Protein AF-A0AA39S1M6-F1 (afdb_monomer_lite)

Structure (mmCIF, N/CA/C/O backbone):
data_AF-A0AA39S1M6-F1
#
_entry.id   AF-A0AA39S1M6-F1
#
loop_
_atom_site.group_PDB
_atom_site.id
_atom_site.type_symbol
_atom_site.label_atom_id
_atom_site.label_alt_id
_atom_site.label_comp_id
_atom_site.label_asym_id
_atom_site.label_entity_id
_atom_site.label_seq_id
_atom_site.pdbx_PDB_ins_code
_atom_site.Cartn_x
_atom_site.Cartn_y
_atom_site.Cartn_z
_atom_site.occupancy
_atom_site.B_iso_or_equiv
_atom_site.auth_seq_id
_atom_site.auth_comp_id
_atom_site.auth_asym_id
_atom_site.auth_atom_id
_atom_site.pdbx_PDB_model_num
ATOM 1 N N . MET A 1 1 ? 48.700 29.232 -59.003 1.00 66.81 1 MET A N 1
ATOM 2 C CA . MET A 1 1 ? 47.257 28.974 -59.215 1.00 66.81 1 MET A CA 1
ATOM 3 C C . MET A 1 1 ? 46.882 27.513 -58.934 1.00 66.81 1 MET A C 1
ATOM 5 O O . MET A 1 1 ? 46.105 27.289 -58.020 1.00 66.81 1 MET A O 1
ATOM 9 N N . ALA A 1 2 ? 47.456 26.515 -59.624 1.00 78.31 2 ALA A N 1
ATOM 10 C CA . ALA A 1 2 ? 47.054 25.101 -59.485 1.00 78.31 2 ALA A CA 1
ATOM 11 C C . ALA A 1 2 ? 47.280 24.481 -58.086 1.00 78.31 2 ALA A C 1
ATOM 13 O O . ALA A 1 2 ? 46.417 23.774 -57.578 1.00 78.31 2 ALA A O 1
ATOM 14 N N . TYR A 1 3 ? 48.399 24.796 -57.423 1.00 82.19 3 TYR A N 1
ATOM 15 C CA . TYR A 1 3 ? 48.698 24.289 -56.073 1.00 82.19 3 TYR A CA 1
ATOM 16 C C . TYR A 1 3 ? 47.667 24.734 -55.021 1.00 82.19 3 TYR A C 1
ATOM 18 O O . TYR A 1 3 ? 47.280 23.959 -54.152 1.00 82.19 3 TYR A O 1
ATOM 26 N N . PHE A 1 4 ? 47.169 25.968 -55.141 1.00 84.94 4 PHE A N 1
ATOM 27 C CA . PHE A 1 4 ? 46.154 26.512 -54.239 1.00 84.94 4 PHE A CA 1
ATOM 28 C C . PHE A 1 4 ? 44.813 25.775 -54.383 1.00 84.94 4 PHE A C 1
ATOM 30 O O . PHE A 1 4 ? 44.184 25.445 -53.384 1.00 84.94 4 PHE A O 1
ATOM 37 N N . ALA A 1 5 ? 44.418 25.439 -55.616 1.00 87.31 5 ALA A N 1
ATOM 38 C CA . ALA A 1 5 ? 43.206 24.665 -55.879 1.00 87.31 5 ALA A CA 1
ATOM 39 C C . ALA A 1 5 ? 43.299 23.226 -55.336 1.00 87.31 5 ALA A C 1
ATOM 41 O O . ALA A 1 5 ? 42.337 22.731 -54.752 1.00 87.31 5 ALA A O 1
ATOM 42 N N . HIS A 1 6 ? 44.462 22.574 -55.456 1.00 86.75 6 HIS A N 1
ATOM 43 C CA . HIS A 1 6 ? 44.683 21.240 -54.882 1.00 86.75 6 HIS A CA 1
ATOM 44 C C . HIS A 1 6 ? 44.653 21.243 -53.350 1.00 86.75 6 HIS A C 1
ATOM 46 O O . HIS A 1 6 ? 44.042 20.356 -52.754 1.00 86.75 6 HIS A O 1
ATOM 52 N N . LEU A 1 7 ? 45.258 22.250 -52.712 1.00 87.38 7 LEU A N 1
ATOM 53 C CA . LEU A 1 7 ? 45.235 22.399 -51.256 1.00 87.38 7 LEU A CA 1
ATOM 54 C C . LEU A 1 7 ? 43.804 22.606 -50.735 1.00 87.38 7 LEU A C 1
ATOM 56 O O . LEU A 1 7 ? 43.399 21.977 -49.758 1.00 87.38 7 LEU A O 1
ATOM 60 N N . LEU A 1 8 ? 43.026 23.447 -51.421 1.00 88.88 8 LEU A N 1
ATOM 61 C CA . LEU A 1 8 ? 41.631 23.721 -51.078 1.00 88.88 8 LEU A CA 1
ATOM 62 C C . LEU A 1 8 ? 40.757 22.475 -51.292 1.00 88.88 8 LEU A C 1
ATOM 64 O O . LEU A 1 8 ? 39.950 22.134 -50.430 1.00 88.88 8 LEU A O 1
ATOM 68 N N . SER A 1 9 ? 40.985 21.730 -52.378 1.00 90.38 9 SER A N 1
ATOM 69 C CA . SER A 1 9 ? 40.313 20.450 -52.632 1.00 90.38 9 SER A CA 1
ATOM 70 C C . SER A 1 9 ? 40.615 19.406 -51.554 1.00 90.38 9 SER A C 1
ATOM 72 O O . SER A 1 9 ? 39.712 18.680 -51.143 1.00 90.38 9 SER A O 1
ATOM 74 N N . PHE A 1 10 ? 41.861 19.324 -51.082 1.00 89.69 10 PHE A N 1
ATOM 75 C CA . PHE A 1 10 ? 42.243 18.391 -50.022 1.00 89.69 10 PHE A CA 1
ATOM 76 C C . PHE A 1 10 ? 41.593 18.761 -48.679 1.00 89.69 10 PHE A C 1
ATOM 78 O O . PHE A 1 10 ? 41.083 17.889 -47.980 1.00 89.69 10 PHE A O 1
ATOM 85 N N . LEU A 1 11 ? 41.535 20.055 -48.347 1.00 90.50 11 LEU A N 1
ATOM 86 C CA . LEU A 1 11 ? 40.890 20.553 -47.126 1.00 90.50 11 LEU A CA 1
ATOM 87 C C . LEU A 1 11 ? 39.373 20.278 -47.102 1.00 90.50 11 LEU A C 1
ATOM 89 O O . LEU A 1 11 ? 38.810 19.914 -46.069 1.00 90.50 11 LEU A O 1
ATOM 93 N N . VAL A 1 12 ? 38.698 20.413 -48.245 1.00 92.75 12 VAL A N 1
ATOM 94 C CA . VAL A 1 12 ? 37.262 20.103 -48.358 1.00 92.75 12 VAL A CA 1
ATOM 95 C C . VAL A 1 12 ? 37.014 18.595 -48.228 1.00 92.75 12 VAL A C 1
ATOM 97 O O . VAL A 1 12 ? 36.063 18.1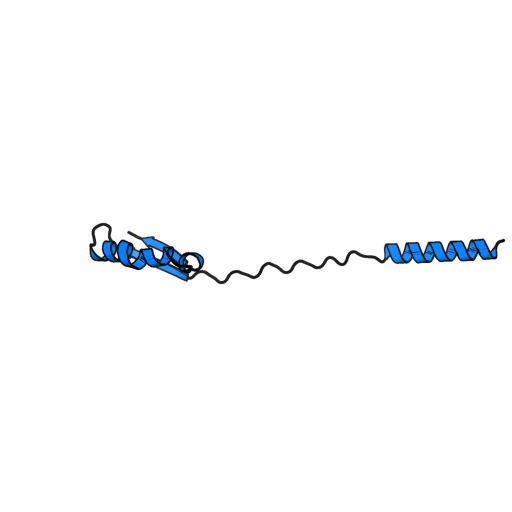68 -47.571 1.00 92.75 12 VAL A O 1
ATOM 100 N N . LEU A 1 13 ? 37.894 17.763 -48.789 1.00 90.62 13 LEU A N 1
ATOM 101 C CA . LEU A 1 13 ? 37.754 16.309 -48.710 1.00 90.62 13 LEU A CA 1
ATOM 102 C C . LEU A 1 13 ? 37.928 15.785 -47.276 1.00 90.62 13 LEU A C 1
ATOM 104 O O . LEU A 1 13 ? 37.191 14.902 -46.847 1.00 90.62 13 LEU A O 1
ATOM 108 N N . THR A 1 14 ? 38.865 16.336 -46.504 1.00 88.19 14 THR A N 1
ATOM 109 C CA . THR A 1 14 ? 39.095 15.880 -45.123 1.00 88.19 14 THR A CA 1
ATOM 110 C C . THR A 1 14 ? 37.978 16.302 -44.173 1.00 88.19 14 THR A C 1
ATOM 112 O O . THR A 1 14 ? 37.565 15.512 -43.326 1.00 88.19 14 THR A O 1
ATOM 115 N N . THR A 1 15 ? 37.439 17.513 -44.332 1.00 86.88 15 THR A N 1
ATOM 116 C CA . THR A 1 15 ? 36.326 18.004 -43.501 1.00 86.88 15 THR A CA 1
ATOM 117 C C . THR A 1 15 ? 35.027 17.241 -43.762 1.00 86.88 15 THR A C 1
ATOM 119 O O . THR A 1 15 ? 34.341 16.869 -42.812 1.00 86.88 15 THR A O 1
ATOM 122 N N . THR A 1 16 ? 34.721 16.931 -45.025 1.00 86.81 16 THR A N 1
ATOM 123 C CA . THR A 1 16 ? 33.549 16.112 -45.390 1.00 86.81 16 THR A CA 1
ATOM 124 C C . THR A 1 16 ? 33.667 14.676 -44.882 1.00 86.81 16 THR A C 1
ATOM 126 O O . THR A 1 16 ? 32.687 14.124 -44.382 1.00 86.81 16 THR A O 1
ATOM 129 N N . LEU A 1 17 ? 34.871 14.094 -44.920 1.00 83.69 17 LEU A N 1
ATOM 130 C CA . LEU A 1 17 ? 35.124 12.756 -44.389 1.00 83.69 17 LEU A CA 1
ATOM 131 C C . LEU A 1 17 ? 34.938 12.704 -42.864 1.00 83.69 17 LEU A C 1
ATOM 133 O O . LEU A 1 17 ? 34.253 11.817 -42.363 1.00 83.69 17 LEU A O 1
ATOM 137 N N . MET A 1 18 ? 35.468 13.682 -42.123 1.00 81.56 18 MET A N 1
ATOM 138 C CA . MET A 1 18 ? 35.274 13.775 -40.666 1.00 81.56 18 MET A CA 1
ATOM 139 C C . MET A 1 18 ? 33.796 13.928 -40.282 1.00 81.56 18 MET A C 1
ATOM 141 O O . MET A 1 18 ? 33.354 13.345 -39.294 1.00 81.56 18 MET A O 1
ATOM 145 N N . PHE A 1 19 ? 33.021 14.668 -41.0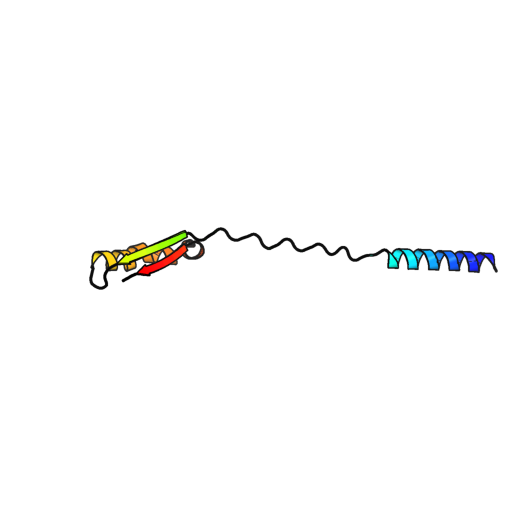80 1.00 78.94 19 PHE A N 1
ATOM 146 C CA . PHE A 1 19 ? 31.579 14.818 -40.874 1.00 78.94 19 PHE A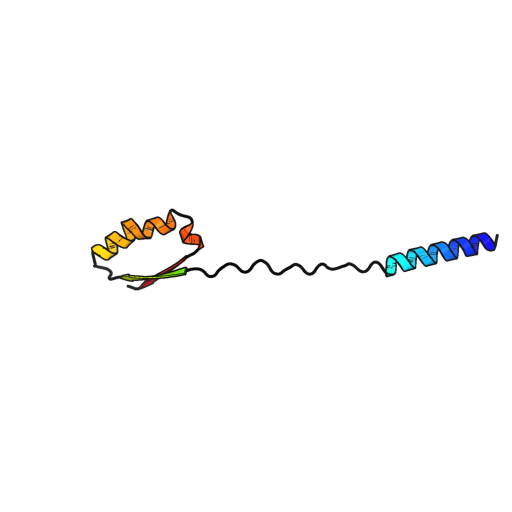 CA 1
ATOM 147 C C . PHE A 1 19 ? 30.816 13.512 -41.132 1.00 78.94 19 PHE A C 1
ATOM 149 O O . PHE A 1 19 ? 29.849 13.217 -40.437 1.00 78.94 19 PHE A O 1
ATOM 156 N N . PHE A 1 20 ? 31.272 12.704 -42.093 1.00 77.31 20 PHE A N 1
ATOM 157 C CA . PHE A 1 20 ? 30.680 11.400 -42.400 1.00 77.31 20 PHE A CA 1
ATOM 158 C C . PHE A 1 20 ? 30.978 10.342 -41.324 1.00 77.31 20 PHE A C 1
ATOM 160 O O . PHE A 1 20 ? 30.153 9.470 -41.069 1.00 77.31 20 PHE A O 1
ATOM 167 N N . PHE A 1 21 ? 32.136 10.434 -40.659 1.00 71.81 21 PHE A N 1
ATOM 168 C CA . PHE A 1 21 ? 32.515 9.546 -39.551 1.00 71.81 21 PHE A CA 1
ATOM 169 C C . PHE A 1 21 ? 31.962 9.972 -38.181 1.00 71.81 21 PHE A C 1
ATOM 171 O O . PHE A 1 21 ? 32.096 9.212 -37.219 1.00 71.81 21 PHE A O 1
ATOM 178 N N . MET A 1 22 ? 31.306 11.134 -38.073 1.00 74.31 22 MET A N 1
ATOM 179 C CA . MET A 1 22 ? 30.532 11.520 -36.888 1.00 74.31 22 MET A CA 1
ATOM 180 C C . MET A 1 22 ? 29.238 10.703 -36.820 1.00 74.31 22 MET A C 1
ATOM 182 O O . MET A 1 22 ? 28.140 11.174 -37.107 1.00 74.31 22 MET A O 1
ATOM 186 N N . SER A 1 23 ? 29.383 9.434 -36.451 1.00 74.62 23 SER A N 1
ATOM 187 C CA . SER A 1 23 ? 28.252 8.582 -36.117 1.00 74.62 23 SER A CA 1
ATOM 188 C C . SER A 1 23 ? 27.651 9.072 -34.794 1.00 74.62 23 SER A C 1
ATOM 190 O O . SER A 1 23 ? 28.405 9.263 -33.832 1.00 74.62 23 SER A O 1
ATOM 192 N N . PRO A 1 24 ? 26.329 9.295 -34.691 1.00 72.00 24 PRO A N 1
ATOM 193 C CA . PRO A 1 24 ? 25.708 9.572 -33.408 1.00 72.00 24 PRO A CA 1
ATOM 194 C C . PRO A 1 24 ? 25.895 8.345 -32.514 1.00 72.00 24 PRO A C 1
ATOM 196 O O . PRO A 1 24 ? 25.293 7.292 -32.728 1.00 72.00 24 PRO A O 1
ATOM 199 N N . SER A 1 25 ? 26.757 8.469 -31.506 1.00 72.56 25 SER A N 1
ATOM 200 C CA . SER A 1 25 ? 26.851 7.501 -30.419 1.00 72.56 25 SER A CA 1
ATOM 201 C C . SER A 1 25 ? 25.528 7.523 -29.658 1.00 72.56 25 SER A C 1
ATOM 203 O O . SER A 1 25 ? 25.341 8.314 -28.736 1.00 72.56 25 SER A O 1
ATOM 205 N N . HIS A 1 26 ? 24.579 6.685 -30.071 1.00 67.38 26 HIS A N 1
ATOM 206 C CA . HIS A 1 26 ? 23.359 6.453 -29.317 1.00 67.38 26 HIS A CA 1
ATOM 207 C C . HIS A 1 26 ? 23.746 5.723 -28.030 1.00 67.38 26 HIS A C 1
ATOM 209 O O . HIS A 1 26 ? 23.971 4.513 -28.025 1.00 67.38 26 HIS A O 1
ATOM 215 N N . SER A 1 27 ? 23.859 6.467 -26.931 1.00 73.31 27 SER A N 1
ATOM 216 C CA . SER A 1 27 ? 23.843 5.877 -25.602 1.00 73.31 27 SER A CA 1
ATOM 217 C C . SER A 1 27 ? 22.502 5.171 -25.445 1.00 73.31 27 SER A C 1
ATOM 219 O O . SER A 1 27 ? 21.450 5.807 -25.415 1.00 73.31 27 SER A O 1
ATOM 221 N N . ILE A 1 28 ? 22.531 3.838 -25.409 1.00 77.00 28 ILE A N 1
ATOM 222 C CA . ILE A 1 28 ? 21.352 3.042 -25.080 1.00 77.00 28 ILE A CA 1
ATOM 223 C C . ILE A 1 28 ? 20.928 3.489 -23.676 1.00 77.00 28 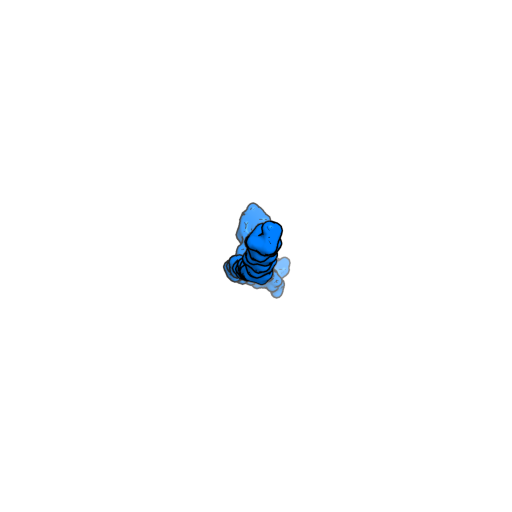ILE A C 1
ATOM 225 O O . ILE A 1 28 ? 21.732 3.350 -22.748 1.00 77.00 28 ILE A O 1
ATOM 229 N N . PRO A 1 29 ? 19.723 4.062 -23.496 1.00 77.00 29 PRO A N 1
ATOM 230 C CA . PRO A 1 29 ? 19.242 4.394 -22.167 1.00 77.00 29 PRO A CA 1
ATOM 231 C C . PRO A 1 29 ? 19.233 3.109 -21.346 1.00 77.00 29 PRO A C 1
ATOM 233 O O . PRO A 1 29 ? 18.671 2.100 -21.781 1.00 77.00 29 PRO A O 1
ATOM 236 N N . SER A 1 30 ? 19.885 3.121 -20.185 1.00 79.00 30 SER A N 1
ATOM 237 C CA . SER A 1 30 ? 19.767 2.002 -19.259 1.00 79.00 30 SER A CA 1
ATOM 238 C C . SER A 1 30 ? 18.283 1.794 -18.941 1.00 79.00 30 SER A C 1
ATOM 240 O O . SER A 1 30 ? 17.545 2.777 -18.792 1.00 79.00 30 SER A O 1
ATOM 242 N N . PRO A 1 31 ? 17.810 0.537 -18.863 1.00 80.69 31 PRO A N 1
ATOM 243 C CA . PRO A 1 31 ? 16.449 0.288 -18.425 1.00 80.69 31 PRO A CA 1
ATOM 244 C C . PRO A 1 31 ? 16.254 0.950 -17.055 1.00 80.69 31 PRO A C 1
ATOM 246 O O . PRO A 1 31 ? 17.189 0.954 -16.242 1.00 80.69 31 PRO A O 1
ATOM 249 N N . PRO A 1 32 ? 15.075 1.541 -16.793 1.00 80.81 32 PRO A N 1
ATOM 250 C CA . PRO A 1 32 ? 14.802 2.133 -15.495 1.00 80.81 32 PRO A CA 1
ATOM 251 C C . PRO A 1 32 ? 15.060 1.088 -14.402 1.00 80.81 32 PRO A C 1
ATOM 253 O O . PRO A 1 32 ? 14.792 -0.099 -14.626 1.00 80.81 32 PRO A O 1
ATOM 256 N N . PRO A 1 33 ? 15.585 1.497 -13.233 1.00 82.31 33 PRO A N 1
ATOM 257 C CA . PRO A 1 33 ? 15.837 0.567 -12.144 1.00 82.31 33 PRO A CA 1
ATOM 258 C C . PRO A 1 33 ? 14.551 -0.201 -11.837 1.00 82.31 33 PRO A C 1
ATOM 260 O O . PRO A 1 33 ? 13.488 0.397 -11.638 1.00 82.31 33 PRO A O 1
ATOM 263 N N . ALA A 1 34 ? 14.643 -1.532 -11.848 1.00 84.94 34 ALA A N 1
ATOM 264 C CA . ALA A 1 34 ? 13.523 -2.388 -11.499 1.00 84.94 34 ALA A CA 1
ATOM 265 C C . ALA A 1 34 ? 13.072 -2.028 -10.080 1.00 84.94 34 ALA A C 1
ATOM 267 O O . ALA A 1 34 ? 13.878 -2.025 -9.147 1.00 84.94 34 ALA A O 1
ATOM 268 N N . LYS A 1 35 ? 11.791 -1.680 -9.920 1.00 86.06 35 LYS A N 1
ATOM 269 C CA . LYS A 1 35 ? 11.247 -1.425 -8.587 1.00 86.06 35 LYS A CA 1
ATOM 270 C C . LYS A 1 35 ? 11.312 -2.726 -7.783 1.00 86.06 35 LYS A C 1
ATOM 272 O O . LYS A 1 35 ? 10.986 -3.777 -8.341 1.00 86.06 35 LYS A O 1
ATOM 277 N N . PRO A 1 36 ? 11.707 -2.673 -6.501 1.00 90.31 36 PRO A N 1
ATOM 278 C CA . PRO A 1 36 ? 11.633 -3.845 -5.648 1.00 90.31 36 PRO A CA 1
ATOM 279 C C . PRO A 1 36 ? 10.186 -4.364 -5.599 1.00 90.31 36 PRO A C 1
ATOM 281 O O . PRO A 1 36 ? 9.243 -3.567 -5.706 1.00 90.31 36 PRO A O 1
ATOM 284 N N . PRO A 1 37 ? 9.994 -5.688 -5.469 1.00 94.25 37 PRO A N 1
ATOM 285 C CA . PRO A 1 37 ? 8.665 -6.257 -5.327 1.00 94.25 37 PRO A CA 1
ATOM 286 C C . PRO A 1 37 ? 7.995 -5.705 -4.067 1.00 94.25 37 PRO A C 1
ATOM 288 O O . PRO A 1 37 ? 8.636 -5.510 -3.035 1.00 94.25 37 PRO A O 1
ATOM 291 N N . LYS A 1 38 ? 6.691 -5.451 -4.170 1.00 96.38 38 LYS A N 1
ATOM 292 C CA . LYS A 1 38 ? 5.869 -5.058 -3.028 1.00 96.38 38 LYS A CA 1
ATOM 293 C C . LYS A 1 38 ? 5.607 -6.258 -2.121 1.00 96.38 38 LYS A C 1
ATOM 295 O O . LYS A 1 38 ? 5.586 -7.395 -2.586 1.00 96.38 38 LYS A O 1
ATOM 300 N N . VAL A 1 39 ? 5.378 -5.991 -0.842 1.00 96.75 39 VAL A N 1
ATOM 301 C CA . VAL A 1 39 ? 5.008 -7.007 0.148 1.00 96.75 39 VAL A CA 1
ATOM 302 C C . VAL A 1 39 ? 3.512 -7.284 0.051 1.00 96.75 39 VAL A C 1
ATOM 304 O O . VAL A 1 39 ? 2.703 -6.366 0.181 1.00 96.75 39 VAL A O 1
ATOM 307 N N . ASP A 1 40 ? 3.134 -8.542 -0.151 1.00 97.62 40 ASP A N 1
ATOM 308 C CA . ASP A 1 40 ? 1.729 -8.941 -0.146 1.00 97.62 40 ASP A CA 1
ATOM 309 C C . ASP A 1 40 ? 1.201 -9.014 1.294 1.00 97.62 40 ASP A C 1
ATOM 311 O O . ASP A 1 40 ? 1.716 -9.764 2.125 1.00 97.62 40 ASP A O 1
ATOM 315 N N . LEU A 1 41 ? 0.158 -8.235 1.589 1.00 97.38 41 LEU A N 1
ATOM 316 C CA . LEU A 1 41 ? -0.520 -8.213 2.883 1.00 97.38 41 LEU A CA 1
ATOM 317 C C . LEU A 1 41 ? -1.985 -8.595 2.670 1.00 97.38 41 LEU A C 1
ATOM 319 O O . LEU A 1 41 ? -2.770 -7.818 2.125 1.00 97.38 41 LEU A O 1
ATOM 323 N N . VAL A 1 42 ? -2.349 -9.814 3.067 1.00 98.12 42 VAL A N 1
ATOM 324 C CA . VAL A 1 42 ? -3.707 -10.346 2.900 1.00 98.12 42 VAL A CA 1
ATOM 325 C C . VAL A 1 42 ? -4.377 -10.458 4.261 1.00 98.12 42 VAL A C 1
ATOM 327 O O . VAL A 1 42 ? -3.909 -11.205 5.118 1.00 98.12 42 VAL A O 1
ATOM 330 N N . LEU A 1 43 ? -5.474 -9.730 4.449 1.00 97.38 43 LEU A N 1
ATOM 331 C CA . LEU A 1 43 ? -6.297 -9.810 5.650 1.00 97.38 43 LEU A CA 1
ATOM 332 C C . LEU A 1 43 ? -7.551 -10.628 5.351 1.00 97.38 43 LEU A C 1
ATOM 334 O O . LEU A 1 43 ? -8.402 -10.197 4.573 1.00 97.38 43 LEU A O 1
ATOM 338 N N . TYR A 1 44 ? -7.654 -11.781 6.002 1.00 97.81 44 TYR A N 1
ATOM 339 C CA . TYR A 1 44 ? -8.878 -12.570 6.066 1.00 97.81 44 TYR A CA 1
ATOM 340 C C . TYR A 1 44 ? -9.666 -12.115 7.287 1.00 97.81 44 TYR A C 1
ATOM 342 O O . TYR A 1 44 ? -9.129 -12.111 8.398 1.00 97.81 44 TYR A O 1
ATOM 350 N N . TYR A 1 45 ? -10.899 -11.677 7.079 1.00 97.62 45 TYR A N 1
ATOM 351 C CA . TYR A 1 45 ? -11.731 -11.113 8.133 1.00 97.62 45 TYR A CA 1
ATOM 352 C C . TYR A 1 45 ? -13.186 -11.504 7.928 1.00 97.62 45 TYR A C 1
ATOM 354 O O . TYR A 1 45 ? -13.573 -11.875 6.835 1.00 97.62 45 TYR A O 1
ATOM 362 N N . GLU A 1 46 ? -13.999 -11.371 8.969 1.00 97.62 46 GLU A N 1
ATOM 363 C CA . GLU A 1 46 ? -15.444 -11.574 8.873 1.00 97.62 46 GLU A CA 1
ATOM 364 C C . GLU A 1 46 ? -16.164 -10.234 9.036 1.00 97.62 46 GLU A C 1
ATOM 366 O O . GLU A 1 46 ? -15.782 -9.403 9.867 1.00 97.62 46 GLU A O 1
ATOM 371 N N . THR A 1 47 ? -17.251 -10.025 8.290 1.00 91.81 47 THR A N 1
ATOM 372 C CA . THR A 1 47 ? -17.971 -8.737 8.251 1.00 91.81 47 THR A CA 1
ATOM 373 C C . THR A 1 47 ? -18.554 -8.294 9.593 1.00 91.81 47 THR A C 1
ATOM 375 O O . THR A 1 47 ? -18.748 -7.100 9.801 1.00 91.81 47 THR A O 1
ATOM 378 N N . LEU A 1 48 ? -18.857 -9.231 10.494 1.00 93.75 48 LEU A N 1
ATOM 379 C CA . LEU A 1 48 ? -19.473 -8.958 11.799 1.00 93.75 48 LEU A CA 1
ATOM 380 C C . LEU A 1 48 ? -18.539 -9.257 12.981 1.00 93.75 48 LEU A C 1
ATOM 382 O O . LEU A 1 48 ? -18.994 -9.262 14.123 1.00 93.75 48 LEU A O 1
ATOM 386 N N . CYS A 1 49 ? -17.246 -9.489 12.733 1.00 96.88 49 CYS A N 1
ATOM 387 C CA . CYS A 1 49 ? -16.275 -9.711 13.800 1.00 96.88 49 CYS A CA 1
ATOM 388 C C . CYS A 1 49 ? -15.812 -8.366 14.399 1.00 96.88 49 CYS A C 1
ATOM 390 O O . CYS A 1 49 ? -15.161 -7.582 13.698 1.00 96.88 49 CYS A O 1
ATOM 392 N N . PRO A 1 50 ? -16.073 -8.090 15.695 1.00 97.19 50 PRO A N 1
ATOM 393 C CA . PRO A 1 50 ? -15.696 -6.819 16.314 1.00 97.19 50 PRO A CA 1
ATOM 394 C C . PRO A 1 50 ? -14.183 -6.572 16.320 1.00 97.19 50 PRO A C 1
ATOM 396 O O . PRO A 1 50 ? -13.746 -5.454 16.071 1.00 97.19 50 PRO A O 1
ATOM 399 N N . ALA A 1 51 ? -13.377 -7.614 16.549 1.00 97.88 51 ALA A N 1
ATOM 400 C CA . ALA A 1 51 ? -11.919 -7.499 16.558 1.00 97.88 51 ALA A CA 1
ATOM 401 C C . ALA A 1 51 ? -11.349 -7.216 15.159 1.00 97.88 51 ALA A C 1
ATOM 403 O O . ALA A 1 51 ? -10.397 -6.454 15.024 1.00 97.88 51 ALA A O 1
ATOM 404 N N . CYS A 1 52 ? -11.948 -7.782 14.105 1.00 97.56 52 CYS A N 1
ATOM 405 C CA . CYS A 1 52 ? -11.577 -7.460 12.729 1.00 97.56 52 CYS A CA 1
ATOM 406 C C . CYS A 1 52 ? -11.889 -6.001 12.394 1.00 97.56 52 CYS A C 1
ATOM 408 O O . CYS A 1 52 ? -11.061 -5.329 11.781 1.00 97.56 52 CYS A O 1
ATOM 410 N N . ALA A 1 53 ? -13.065 -5.516 12.804 1.00 97.06 53 ALA A N 1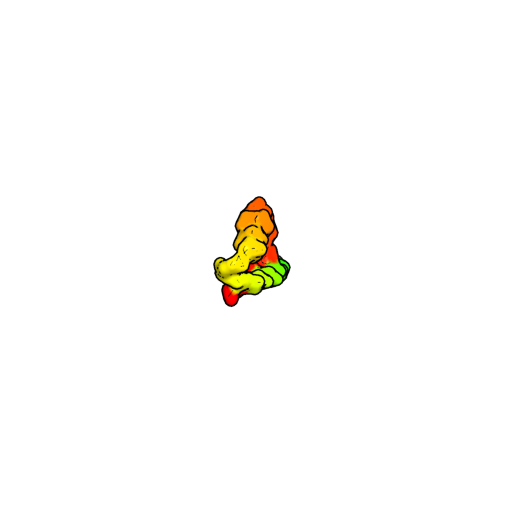
ATOM 411 C CA . ALA A 1 53 ? -13.438 -4.121 12.617 1.00 97.06 53 ALA A CA 1
ATOM 412 C C . ALA A 1 53 ? -12.445 -3.192 13.326 1.00 97.06 53 ALA A C 1
ATOM 414 O O . ALA A 1 53 ? -11.906 -2.298 12.678 1.00 97.06 53 ALA A O 1
ATOM 415 N N . ASP A 1 54 ? -12.138 -3.463 14.599 1.00 97.94 54 ASP A N 1
ATOM 416 C CA . ASP A 1 54 ? -11.172 -2.678 15.374 1.00 97.94 54 ASP A CA 1
ATOM 417 C C . ASP A 1 54 ? -9.775 -2.697 14.737 1.00 97.94 54 ASP A C 1
ATOM 419 O O . ASP A 1 54 ? -9.187 -1.645 14.498 1.00 97.94 54 ASP A O 1
ATOM 423 N N . PHE A 1 55 ? -9.278 -3.868 14.329 1.00 97.69 55 PHE A N 1
ATOM 424 C CA . PHE A 1 55 ? -7.999 -3.968 13.624 1.00 97.69 55 PHE A CA 1
ATOM 425 C C . PHE A 1 55 ? -7.981 -3.134 12.333 1.00 97.69 55 PHE A C 1
ATOM 427 O O . PHE A 1 55 ? -7.016 -2.412 12.080 1.00 97.69 55 PHE A O 1
ATOM 434 N N . ILE A 1 56 ? -9.041 -3.188 11.518 1.00 96.81 56 ILE A N 1
ATOM 435 C CA . ILE A 1 56 ? -9.124 -2.423 10.265 1.00 96.81 56 ILE A CA 1
ATOM 436 C C . ILE A 1 56 ? -9.131 -0.913 10.542 1.00 96.81 56 ILE A C 1
ATOM 438 O O . ILE A 1 56 ? -8.414 -0.160 9.876 1.00 96.81 56 ILE A O 1
ATOM 442 N N . THR A 1 57 ? -9.926 -0.461 11.514 1.00 96.19 57 THR A N 1
ATOM 443 C CA . THR A 1 57 ? -10.120 0.971 11.782 1.00 96.19 57 THR A CA 1
ATOM 444 C C . THR A 1 57 ? -9.007 1.597 12.607 1.00 96.19 57 THR A C 1
ATOM 446 O O . THR A 1 57 ? -8.778 2.798 12.482 1.00 96.19 57 THR A O 1
ATOM 449 N N . THR A 1 58 ? -8.324 0.810 13.434 1.00 96.75 58 THR A N 1
ATOM 450 C CA . THR A 1 58 ? -7.360 1.310 14.420 1.00 96.75 58 THR A CA 1
ATOM 451 C C . THR A 1 58 ? -5.922 1.023 14.000 1.00 96.75 58 THR A C 1
ATOM 453 O O . THR A 1 58 ? -5.063 1.896 14.138 1.00 96.75 58 THR A O 1
ATOM 456 N N . ASP A 1 59 ? -5.637 -0.157 13.443 1.00 96.00 59 ASP A N 1
ATOM 457 C CA . ASP A 1 59 ? -4.268 -0.584 13.132 1.00 96.00 59 ASP A CA 1
ATOM 458 C C . ASP A 1 59 ? -3.961 -0.569 11.638 1.00 96.00 59 ASP A C 1
ATOM 460 O O . ASP A 1 59 ? -2.993 0.072 11.221 1.00 96.00 59 ASP A O 1
ATOM 464 N N . LEU A 1 60 ? -4.799 -1.198 10.812 1.00 96.81 60 LEU A N 1
ATOM 465 C CA . LEU A 1 60 ? -4.583 -1.268 9.366 1.00 96.81 60 LEU A CA 1
ATOM 466 C C . LEU A 1 60 ? -4.590 0.125 8.723 1.00 96.81 60 LEU A C 1
ATOM 468 O O . LEU A 1 60 ? -3.813 0.385 7.803 1.00 96.81 60 LEU A O 1
ATOM 472 N N . VAL A 1 61 ? -5.408 1.049 9.240 1.00 96.31 61 VAL A N 1
ATOM 473 C CA . VAL A 1 61 ? -5.465 2.440 8.760 1.00 96.31 61 VAL A CA 1
ATOM 474 C C . VAL A 1 61 ? -4.101 3.144 8.813 1.00 96.31 61 VAL A C 1
ATOM 476 O O . VAL A 1 61 ? -3.803 3.973 7.951 1.00 96.31 61 VAL A O 1
ATOM 479 N N . LYS A 1 62 ? -3.232 2.782 9.768 1.00 95.94 62 LYS A N 1
ATOM 480 C CA . LYS A 1 62 ? -1.907 3.400 9.955 1.00 95.94 62 LYS A CA 1
ATOM 481 C C . LYS A 1 62 ? -0.979 3.148 8.759 1.00 95.94 62 LYS A C 1
ATOM 483 O O . LYS A 1 62 ? -0.111 3.971 8.469 1.00 95.94 62 LYS A O 1
ATOM 488 N N . ILE A 1 63 ? -1.200 2.067 8.002 1.00 96.00 63 ILE A N 1
ATOM 489 C CA . ILE A 1 63 ? -0.463 1.775 6.758 1.00 96.00 63 ILE A CA 1
ATOM 490 C C . ILE A 1 63 ? -0.679 2.882 5.718 1.00 96.00 63 ILE A C 1
ATOM 492 O O . ILE A 1 63 ? 0.241 3.231 4.984 1.00 96.00 63 ILE A O 1
ATOM 496 N N . PHE A 1 64 ? -1.875 3.469 5.670 1.00 94.75 64 PHE A N 1
ATOM 497 C CA . PHE A 1 64 ? -2.213 4.531 4.717 1.00 94.75 64 PHE A CA 1
ATOM 498 C C . PHE A 1 64 ? -1.784 5.927 5.171 1.00 94.75 64 PHE A C 1
ATOM 500 O O . PHE A 1 64 ? -1.779 6.853 4.365 1.00 94.75 64 PHE A O 1
ATOM 507 N N . GLN A 1 65 ? -1.432 6.075 6.447 1.00 94.50 65 GLN A N 1
ATOM 508 C CA . GLN A 1 65 ? -0.927 7.319 7.030 1.00 94.50 65 GLN A CA 1
ATOM 509 C C . GLN A 1 65 ? 0.600 7.442 6.915 1.00 94.50 65 GLN A C 1
ATOM 511 O O . GLN A 1 65 ? 1.163 8.484 7.239 1.00 94.50 65 GLN A O 1
ATOM 516 N N . THR A 1 66 ? 1.267 6.381 6.464 1.00 92.75 66 THR A N 1
ATOM 517 C CA . THR A 1 66 ? 2.719 6.295 6.288 1.00 92.75 66 THR A CA 1
ATOM 518 C C . THR A 1 66 ? 3.055 6.001 4.826 1.00 92.75 66 THR A C 1
ATOM 520 O O . THR A 1 66 ? 2.173 5.804 3.988 1.00 92.75 66 THR A O 1
ATOM 523 N N . ASP A 1 67 ? 4.343 5.951 4.506 1.00 93.62 67 ASP A N 1
ATOM 524 C CA . ASP A 1 67 ? 4.862 5.530 3.204 1.00 93.62 67 ASP A CA 1
ATOM 525 C C . ASP A 1 67 ? 4.733 4.015 2.958 1.00 93.62 67 ASP A C 1
ATOM 527 O O . ASP A 1 67 ? 5.002 3.546 1.847 1.00 93.62 67 ASP A O 1
ATOM 531 N N . LEU A 1 68 ? 4.252 3.244 3.944 1.00 95.00 68 LEU A N 1
ATOM 532 C CA . LEU A 1 68 ? 4.025 1.803 3.816 1.00 95.00 68 LEU A CA 1
ATOM 533 C C . LEU A 1 68 ? 3.034 1.462 2.695 1.00 95.00 68 LEU A C 1
ATOM 535 O O . LEU A 1 68 ? 3.197 0.444 2.022 1.00 95.00 68 LEU A O 1
ATOM 539 N N . ASN A 1 69 ? 2.058 2.332 2.416 1.00 94.31 69 ASN A N 1
ATOM 540 C CA . ASN A 1 69 ? 1.130 2.165 1.292 1.00 94.31 69 ASN A CA 1
ATOM 541 C C . ASN A 1 69 ? 1.830 2.075 -0.084 1.00 94.31 69 ASN A C 1
ATOM 543 O O . ASN A 1 69 ? 1.270 1.516 -1.032 1.00 94.31 69 ASN A O 1
ATOM 547 N N . THR A 1 70 ? 3.060 2.585 -0.210 1.00 95.06 70 THR A N 1
ATOM 548 C CA . THR A 1 70 ? 3.823 2.553 -1.462 1.00 95.06 70 THR A CA 1
ATOM 549 C C . THR A 1 70 ? 4.501 1.206 -1.699 1.00 95.06 70 THR A C 1
ATOM 551 O O . THR A 1 70 ? 4.742 0.847 -2.856 1.00 95.06 70 THR A O 1
ATOM 554 N N . ILE A 1 71 ? 4.745 0.437 -0.632 1.00 95.88 71 ILE A N 1
ATOM 555 C CA . ILE A 1 71 ? 5.519 -0.811 -0.662 1.00 95.88 71 ILE A CA 1
ATOM 556 C C . ILE A 1 71 ? 4.681 -2.069 -0.425 1.00 95.88 71 ILE A C 1
ATOM 558 O O . ILE A 1 71 ? 5.214 -3.166 -0.568 1.00 95.88 71 ILE A O 1
ATOM 562 N N . VAL A 1 72 ? 3.391 -1.947 -0.093 1.00 96.94 72 VAL A N 1
ATOM 563 C CA . VAL A 1 72 ? 2.505 -3.102 0.130 1.00 96.94 72 VAL A CA 1
ATOM 564 C C . VAL A 1 72 ? 1.472 -3.286 -0.983 1.00 96.94 72 VAL A C 1
ATOM 566 O O . VAL A 1 72 ? 1.006 -2.324 -1.602 1.00 96.94 72 VAL A O 1
ATOM 569 N N . ASN A 1 73 ? 1.089 -4.538 -1.212 1.00 97.25 73 ASN A N 1
ATOM 570 C CA . ASN A 1 73 ? -0.112 -4.936 -1.936 1.00 97.25 73 ASN A CA 1
ATOM 571 C C . ASN A 1 73 ? -1.140 -5.435 -0.913 1.00 97.25 73 ASN A C 1
ATOM 573 O O . ASN A 1 73 ? -1.073 -6.581 -0.470 1.00 97.25 73 ASN A O 1
ATOM 577 N N . LEU A 1 74 ? -2.085 -4.579 -0.524 1.00 97.06 74 LEU A N 1
ATOM 578 C CA . LEU A 1 74 ? -3.146 -4.956 0.410 1.00 97.06 74 LEU A CA 1
ATOM 579 C C . LEU A 1 74 ? -4.282 -5.693 -0.315 1.00 97.06 74 LEU A C 1
ATOM 581 O O . LEU A 1 74 ? -4.822 -5.186 -1.299 1.00 97.06 74 LEU A O 1
ATOM 585 N N . ARG A 1 75 ? -4.705 -6.842 0.222 1.00 97.88 75 ARG A N 1
ATOM 586 C CA . ARG A 1 75 ? -5.930 -7.553 -0.175 1.00 97.88 75 ARG A CA 1
ATOM 587 C C . ARG A 1 75 ? -6.793 -7.832 1.054 1.00 97.88 75 ARG A C 1
ATOM 589 O O . ARG A 1 75 ? -6.314 -8.408 2.024 1.00 97.88 75 ARG A O 1
ATOM 596 N N . LEU A 1 76 ? -8.069 -7.468 0.977 1.00 97.12 76 LEU A N 1
ATOM 597 C CA . LEU A 1 76 ? -9.080 -7.802 1.979 1.00 97.12 76 LEU A CA 1
ATOM 598 C C . LEU A 1 76 ? -9.925 -8.970 1.462 1.00 97.12 76 LEU A C 1
ATOM 600 O O . LEU A 1 76 ? -10.404 -8.917 0.327 1.00 97.12 76 LEU A O 1
ATOM 604 N N . VAL A 1 77 ? -10.078 -10.014 2.271 1.00 97.62 77 VAL A N 1
ATOM 605 C CA . VAL A 1 77 ? -10.889 -11.196 1.957 1.00 97.62 77 VAL A CA 1
ATOM 606 C C . VAL A 1 77 ? -11.938 -11.361 3.063 1.00 97.62 77 VAL A C 1
ATOM 608 O O . VAL A 1 77 ? -11.539 -11.667 4.188 1.00 97.62 77 VAL A O 1
ATOM 611 N N . PRO A 1 78 ? -13.223 -11.085 2.771 1.00 94.69 78 PRO A N 1
ATOM 612 C CA . PRO A 1 78 ? -14.3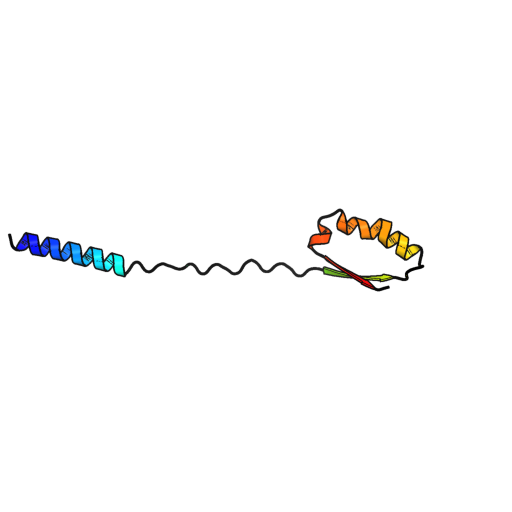20 -11.266 3.718 1.00 94.69 78 PRO A CA 1
ATOM 613 C C . PRO A 1 78 ? -14.717 -12.739 3.898 1.00 94.69 78 PRO A C 1
ATOM 615 O O . PRO A 1 78 ? -14.321 -13.572 3.045 1.00 94.69 78 PRO A O 1
#

Radius of gyration: 34.03 Å; chains: 1; bounding box: 68×42×76 Å

Foldseek 3Di:
DVVVVVVVVVVVVVVVVVVVPPDPPPPDPDDPPDDPAAAEDEDEDDPPDPVSVCCVVPPVVVCVVDCVVVRYDYHYHD

Sequence (78 aa):
MAYFAHLLSFLVLTTTLMFFFMSPSHSIPSPPPAKPPKVDLVLYYETLCPACADFITTDLVKIFQTDLNTIVNLRLVP

pLDDT: mean 89.59, std 8.71, range [66.81, 98.12]

InterPro domains:
  IPR004911 Gamma interferon inducible lysosomal thiol reductase GILT [PF03227] (41-78)
  IPR004911 Gamma interferon inducible lysosomal thiol reductase GILT [PTHR13234] (11-78)

Secondary structure (DSSP, 8-state):
-HHHHHHHHHHHHHHHHHHHH------PPPPPPPPPPPEEEEEE--TT-HHHHHIIIIIIHHHHTSTHHHHEEEEEE-

Organism: Acer saccharum (NCBI:txid4024)